Protein AF-A0A9E3XHH2-F1 (afdb_monomer)

Nearest PDB structures (foldseek):
  6h4i-assembly1_A  TM=6.139E-01  e=6.128E+00  Homo sapiens

pLDDT: mean 88.51, std 6.39, range [70.12, 97.56]

Foldseek 3Di:
DVVLVVLVVVLVVLVVVLCVLADPDPPDDDDDDDCSHLVVLPVVLVVQVPDPPPHDPVVNVVSVVVNVVSVVVSVVSVCVCVVPSVVVSVVVVVVVVDDPDDDDDDDD

Sequence (108 aa):
AAAVKEQGKAVGDSLKALRGLILQPDDVQGIYTDPERLDARIWPTMNYISSTWGYSETAANTMLERFEKQLGEVLGRVNGFFGKEWQDYRRMVEEAEISFFKDYEPIE

Radius of gyration: 21.55 Å; Cα contacts (8 Å, |Δi|>4): 54; chains: 1; bounding box: 48×32×66 Å

Solvent-accessible surface area (backbone atoms only — not comparable to full-atom values): 6557 Å² total; per-residue (Å²): 108,72,67,54,55,52,52,49,51,54,53,51,50,52,51,51,54,57,44,47,47,44,40,82,68,93,84,67,81,77,92,83,85,57,81,85,22,47,55,62,44,50,54,58,46,54,52,52,67,70,37,88,72,91,62,46,72,70,58,46,50,55,47,46,55,53,48,52,51,53,50,52,54,51,50,50,54,53,50,50,40,60,71,39,62,48,48,58,50,48,50,54,48,63,76,58,68,72,74,92,66,78,82,87,76,82,89,129

Structure (mmCIF, N/CA/C/O backbone):
data_AF-A0A9E3XHH2-F1
#
_entry.id   AF-A0A9E3XHH2-F1
#
loop_
_atom_site.group_PDB
_atom_site.id
_atom_site.type_symbol
_atom_site.label_atom_id
_atom_site.label_alt_id
_atom_site.label_comp_id
_atom_site.label_asym_id
_atom_site.label_entity_id
_atom_site.label_seq_id
_atom_site.pdbx_PDB_ins_code
_atom_site.Cartn_x
_atom_site.Cartn_y
_atom_site.Cartn_z
_atom_site.occupancy
_atom_site.B_iso_or_equiv
_atom_site.auth_seq_id
_atom_site.auth_comp_id
_atom_site.auth_asym_id
_atom_site.auth_atom_id
_atom_site.pdbx_PDB_model_num
ATOM 1 N N . ALA A 1 1 ? -20.646 -2.701 17.992 1.00 70.56 1 ALA A N 1
ATOM 2 C CA . ALA A 1 1 ? -19.823 -3.922 17.809 1.00 70.56 1 ALA A CA 1
ATOM 3 C C . ALA A 1 1 ? -20.011 -4.609 16.443 1.00 70.56 1 ALA A C 1
ATOM 5 O O . ALA A 1 1 ? -19.027 -4.743 15.727 1.00 70.56 1 ALA A O 1
ATOM 6 N N . ALA A 1 2 ? -21.223 -5.035 16.045 1.00 80.88 2 ALA A N 1
ATOM 7 C CA . ALA A 1 2 ? -21.428 -5.767 14.778 1.00 80.88 2 ALA A CA 1
ATOM 8 C C . ALA A 1 2 ? -21.036 -4.962 13.520 1.00 80.88 2 ALA A C 1
ATOM 10 O O . ALA A 1 2 ? -20.268 -5.464 12.705 1.00 80.88 2 ALA A O 1
ATOM 11 N N . ALA A 1 3 ? -21.465 -3.698 13.424 1.00 85.31 3 ALA A N 1
ATOM 12 C CA . ALA A 1 3 ? -21.094 -2.801 12.323 1.00 85.31 3 ALA A CA 1
ATOM 13 C C . ALA A 1 3 ? -19.575 -2.550 12.248 1.00 85.31 3 ALA A C 1
ATOM 15 O O . ALA A 1 3 ? -18.986 -2.613 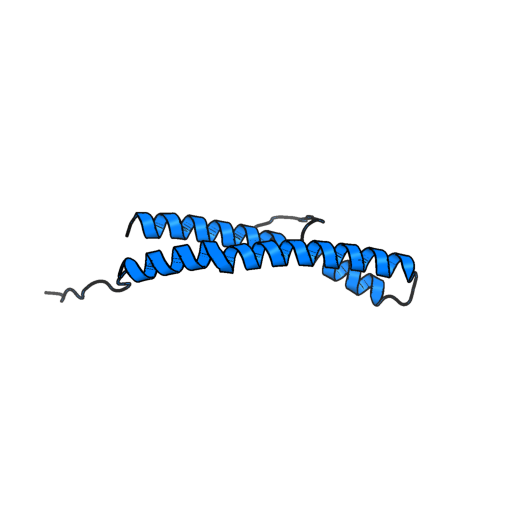11.175 1.00 85.31 3 ALA A O 1
ATOM 16 N N . VAL A 1 4 ? -18.913 -2.367 13.400 1.00 89.12 4 VAL A N 1
ATOM 17 C CA . VAL A 1 4 ? -17.450 -2.195 13.465 1.00 89.12 4 VAL A CA 1
ATOM 18 C C . VAL A 1 4 ? -16.718 -3.432 12.949 1.00 89.12 4 VAL A C 1
ATOM 20 O O . VAL A 1 4 ? -15.758 -3.322 12.193 1.00 89.12 4 VAL A O 1
ATOM 23 N N . LYS A 1 5 ? -17.203 -4.623 13.310 1.00 89.19 5 LYS A N 1
ATOM 24 C CA . LYS A 1 5 ? -16.654 -5.895 12.832 1.00 89.19 5 LYS A CA 1
ATOM 25 C C . LYS A 1 5 ? -16.826 -6.067 11.321 1.00 89.19 5 LYS A C 1
ATOM 27 O O . LYS A 1 5 ? -15.917 -6.571 10.670 1.00 89.19 5 LYS A O 1
ATOM 32 N N . GLU A 1 6 ? -17.980 -5.699 10.773 1.00 93.31 6 GLU A N 1
ATOM 33 C CA . GLU A 1 6 ? -18.245 -5.774 9.333 1.00 93.31 6 GLU A CA 1
ATOM 34 C C . GLU A 1 6 ? -17.356 -4.807 8.549 1.00 93.31 6 GLU A C 1
ATOM 36 O O . GLU A 1 6 ? -16.642 -5.228 7.640 1.00 93.31 6 GLU A O 1
ATOM 41 N N . GLN A 1 7 ? -17.296 -3.547 8.977 1.00 93.19 7 GLN A N 1
ATOM 42 C CA . GLN A 1 7 ? -16.418 -2.552 8.372 1.00 93.19 7 GLN A CA 1
ATOM 43 C C . GLN A 1 7 ? -14.939 -2.950 8.491 1.00 93.19 7 GLN A C 1
ATOM 45 O O . GLN A 1 7 ? -14.169 -2.753 7.557 1.00 93.19 7 GLN A O 1
ATOM 50 N N . GLY A 1 8 ? -14.539 -3.574 9.603 1.00 94.06 8 GLY A N 1
ATOM 51 C CA . GLY A 1 8 ? -13.184 -4.092 9.781 1.00 94.06 8 GLY A CA 1
ATOM 52 C C . GLY A 1 8 ? -12.819 -5.187 8.780 1.00 94.06 8 GLY A C 1
ATOM 53 O O . GLY A 1 8 ? -11.680 -5.233 8.318 1.00 94.06 8 GLY A O 1
ATOM 54 N N . LYS A 1 9 ? -13.782 -6.029 8.378 1.00 95.50 9 LYS A N 1
ATOM 55 C CA . LYS A 1 9 ? -13.572 -6.984 7.279 1.00 95.50 9 LYS A CA 1
ATOM 56 C C . LYS A 1 9 ? -13.359 -6.260 5.955 1.00 95.50 9 LYS A C 1
ATOM 58 O O . LYS A 1 9 ? -12.382 -6.555 5.279 1.00 95.50 9 LYS A O 1
ATOM 63 N N . ALA A 1 10 ? -14.216 -5.288 5.633 1.00 95.44 10 ALA A N 1
ATOM 64 C CA . ALA A 1 10 ? -14.104 -4.515 4.397 1.00 95.44 10 ALA A CA 1
ATOM 65 C C . ALA A 1 10 ? -12.747 -3.795 4.289 1.00 95.44 10 ALA A C 1
ATOM 67 O O . ALA A 1 10 ? -12.070 -3.898 3.271 1.00 95.44 10 ALA A O 1
ATOM 68 N N . VAL A 1 11 ? -12.292 -3.154 5.371 1.00 96.44 11 VAL A N 1
ATOM 69 C CA . VAL A 1 11 ? -10.965 -2.516 5.449 1.00 96.44 11 VAL A CA 1
ATOM 70 C C . VAL A 1 11 ? -9.838 -3.540 5.303 1.00 96.44 11 VAL A C 1
ATOM 72 O O . VAL A 1 11 ? -8.844 -3.277 4.626 1.00 96.44 11 VAL A O 1
ATOM 75 N N . GLY A 1 12 ? -9.988 -4.722 5.904 1.00 95.88 12 GLY A N 1
ATOM 76 C CA . GLY A 1 12 ? -9.055 -5.834 5.727 1.00 95.88 12 GLY A CA 1
ATOM 77 C C . GLY A 1 12 ? -8.960 -6.307 4.274 1.00 95.88 12 GLY A C 1
ATOM 78 O O . GLY A 1 12 ? -7.868 -6.615 3.799 1.00 95.88 12 GLY A O 1
ATOM 79 N N . ASP A 1 13 ? -10.074 -6.327 3.548 1.00 95.00 13 ASP A N 1
ATOM 80 C CA . ASP A 1 13 ? -10.096 -6.697 2.135 1.00 95.00 13 ASP A CA 1
ATOM 81 C C . ASP A 1 13 ? -9.498 -5.593 1.244 1.00 95.00 13 ASP A C 1
ATOM 83 O O . ASP A 1 13 ? -8.710 -5.910 0.351 1.00 95.00 13 ASP A O 1
ATOM 87 N N . SER A 1 14 ? -9.733 -4.308 1.550 1.00 94.69 14 SER A N 1
ATOM 88 C CA . SER A 1 14 ? -9.014 -3.186 0.918 1.00 94.69 14 SER A CA 1
ATOM 89 C C . SER A 1 14 ? -7.496 -3.310 1.105 1.00 94.69 14 SER A C 1
ATOM 91 O O . SER A 1 14 ? -6.735 -3.150 0.150 1.00 94.69 14 SER A O 1
ATOM 93 N N . LEU A 1 15 ? -7.029 -3.666 2.310 1.00 94.69 15 LEU A N 1
ATOM 94 C CA . LEU A 1 15 ? -5.603 -3.892 2.583 1.00 94.69 15 LEU A CA 1
ATOM 95 C C . LEU A 1 15 ? -5.024 -5.047 1.761 1.00 94.69 15 LEU A C 1
ATOM 97 O O . LEU A 1 15 ? -3.924 -4.922 1.220 1.00 94.69 15 LEU A O 1
ATOM 101 N N . LYS A 1 16 ? -5.753 -6.162 1.633 1.00 93.00 16 LYS A N 1
ATOM 102 C CA . LYS A 1 16 ? -5.332 -7.285 0.779 1.00 93.00 16 LYS A CA 1
ATOM 103 C C . LYS A 1 16 ? -5.239 -6.866 -0.684 1.00 93.00 16 LYS A C 1
ATOM 105 O O . LYS A 1 16 ? -4.264 -7.216 -1.345 1.00 93.00 16 LYS A O 1
ATOM 110 N N . ALA A 1 17 ? -6.207 -6.094 -1.176 1.00 91.94 17 ALA A N 1
ATOM 111 C CA . ALA A 1 17 ? -6.191 -5.583 -2.541 1.00 91.94 17 ALA A CA 1
ATOM 112 C C . ALA A 1 17 ? -4.982 -4.665 -2.784 1.00 91.94 17 ALA A C 1
ATOM 114 O O . ALA A 1 17 ? -4.268 -4.849 -3.766 1.00 91.94 17 ALA A O 1
ATOM 115 N N . LEU A 1 18 ? -4.689 -3.738 -1.862 1.00 94.50 18 LEU A N 1
ATOM 116 C CA . LEU A 1 18 ? -3.501 -2.877 -1.939 1.00 94.50 18 LEU A CA 1
ATOM 117 C C . LEU A 1 18 ? -2.201 -3.683 -1.909 1.00 94.50 18 LEU A C 1
ATOM 119 O O . LEU A 1 18 ? -1.304 -3.422 -2.709 1.00 94.50 18 LEU A O 1
ATOM 123 N N . ARG A 1 19 ? -2.109 -4.693 -1.033 1.00 92.12 19 ARG A N 1
ATOM 124 C CA . ARG A 1 19 ? -0.969 -5.619 -1.004 1.00 92.12 19 ARG A CA 1
ATOM 125 C C . ARG A 1 19 ? -0.804 -6.323 -2.348 1.00 92.12 19 ARG A C 1
ATOM 127 O O . ARG A 1 19 ? 0.321 -6.414 -2.822 1.00 92.12 19 ARG A O 1
ATOM 134 N N . GLY A 1 20 ? -1.898 -6.763 -2.968 1.00 91.00 20 GLY A N 1
ATOM 135 C CA . GLY A 1 20 ? -1.901 -7.435 -4.271 1.00 91.00 20 GLY A CA 1
ATOM 136 C C . GLY A 1 20 ? -1.347 -6.592 -5.424 1.00 91.00 20 GLY A C 1
ATOM 137 O O . GLY A 1 20 ? -0.817 -7.154 -6.375 1.00 91.00 20 GLY A O 1
ATOM 138 N N . LEU A 1 21 ? -1.394 -5.258 -5.327 1.00 91.31 21 LEU A N 1
ATOM 139 C CA . LEU A 1 21 ? -0.767 -4.356 -6.308 1.00 91.31 21 LEU A CA 1
ATOM 140 C C . LEU A 1 21 ? 0.766 -4.336 -6.203 1.00 91.31 21 LEU A C 1
ATOM 142 O O . LEU A 1 21 ? 1.456 -3.972 -7.157 1.00 91.31 21 LEU A O 1
ATOM 146 N N . ILE A 1 22 ? 1.301 -4.697 -5.035 1.00 90.75 22 ILE A N 1
ATOM 147 C CA . ILE A 1 22 ? 2.732 -4.631 -4.727 1.00 90.75 22 ILE A CA 1
ATOM 148 C C . ILE A 1 22 ? 3.362 -6.018 -4.789 1.00 90.75 22 ILE A C 1
ATOM 150 O O . ILE A 1 22 ? 4.422 -6.171 -5.384 1.00 90.75 22 ILE A O 1
ATOM 154 N N . LEU A 1 23 ? 2.723 -7.002 -4.156 1.00 88.62 23 LEU A N 1
ATOM 155 C CA . LEU A 1 23 ? 3.254 -8.333 -3.894 1.00 88.62 23 LEU A CA 1
ATOM 156 C C . LEU A 1 23 ? 2.283 -9.407 -4.362 1.00 88.62 23 LEU A C 1
ATOM 158 O O . LEU A 1 23 ? 1.063 -9.267 -4.252 1.00 88.62 23 LEU A O 1
ATOM 162 N N . GLN A 1 24 ? 2.846 -10.519 -4.820 1.00 86.12 24 GLN A N 1
ATOM 163 C CA . GLN A 1 24 ? 2.086 -11.721 -5.132 1.00 86.12 24 GLN A CA 1
ATOM 164 C C . GLN A 1 24 ? 1.234 -12.176 -3.922 1.00 86.12 24 GLN A C 1
ATOM 166 O O . GLN A 1 24 ? 1.700 -12.091 -2.779 1.00 86.12 24 GLN A O 1
ATOM 171 N N . PRO A 1 25 ? -0.003 -12.668 -4.138 1.00 83.38 25 PRO A N 1
ATOM 172 C CA . PRO A 1 25 ? -0.784 -13.320 -3.087 1.00 83.38 25 PRO A CA 1
ATOM 173 C C . PRO A 1 25 ? -0.078 -14.571 -2.543 1.00 83.38 25 PRO A C 1
ATOM 175 O O . PRO A 1 25 ? 0.574 -15.296 -3.290 1.00 83.38 25 PRO A O 1
ATOM 178 N N . ASP A 1 26 ? -0.205 -14.835 -1.244 1.00 80.50 26 ASP A N 1
ATOM 179 C CA . ASP A 1 26 ? 0.532 -15.927 -0.584 1.00 80.50 26 ASP A CA 1
ATOM 180 C C . ASP A 1 26 ? 0.033 -17.328 -0.983 1.00 80.50 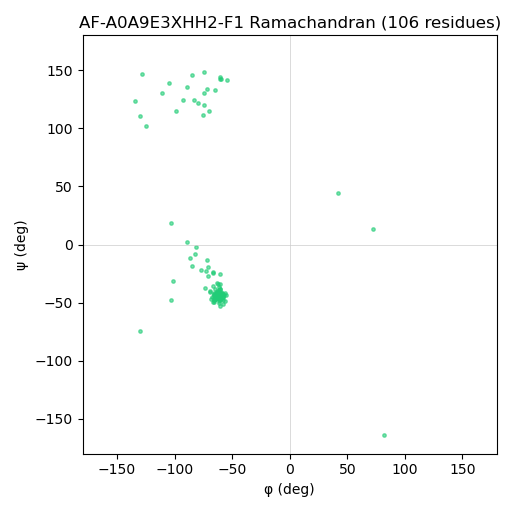26 ASP A C 1
ATOM 182 O O . ASP A 1 26 ? 0.742 -18.318 -0.823 1.00 80.50 26 ASP A O 1
ATOM 186 N N . ASP A 1 27 ? -1.184 -17.421 -1.511 1.00 82.12 27 ASP A N 1
ATOM 187 C CA . ASP A 1 27 ? -1.927 -18.653 -1.770 1.00 82.12 27 ASP A CA 1
ATOM 188 C C . ASP A 1 27 ? -1.937 -19.082 -3.246 1.00 82.12 27 ASP A C 1
ATOM 190 O O . ASP A 1 27 ? -2.756 -19.909 -3.657 1.00 82.12 27 ASP A O 1
ATOM 194 N N . VAL A 1 28 ? -1.012 -18.571 -4.065 1.00 80.94 28 VAL A N 1
ATOM 195 C CA . VAL A 1 28 ? -0.970 -18.942 -5.484 1.00 80.94 28 VAL A CA 1
ATOM 196 C C . VAL A 1 28 ? -0.222 -20.257 -5.713 1.00 80.94 28 VAL A C 1
ATOM 198 O O . VAL A 1 28 ? 0.952 -20.395 -5.375 1.00 80.94 28 VAL A O 1
ATOM 201 N N . GLN A 1 29 ? -0.889 -21.216 -6.361 1.00 77.69 29 GLN A N 1
ATOM 202 C CA . GLN A 1 29 ? -0.267 -22.446 -6.855 1.00 77.69 29 GLN A CA 1
ATOM 203 C C . GLN A 1 29 ? 0.279 -22.259 -8.280 1.00 77.69 29 GLN A C 1
ATOM 205 O O . GLN A 1 29 ? -0.415 -21.750 -9.158 1.00 77.69 29 GLN A O 1
ATOM 210 N N . GLY A 1 30 ? 1.500 -22.738 -8.532 1.00 82.56 30 GLY A N 1
ATOM 211 C CA . GLY A 1 30 ? 2.133 -22.695 -9.856 1.00 82.56 30 GLY A CA 1
ATOM 212 C C . GLY A 1 30 ? 2.800 -21.356 -10.198 1.00 82.56 30 GLY A C 1
ATOM 213 O O . GLY A 1 30 ? 3.092 -20.545 -9.321 1.00 82.56 30 GLY A O 1
ATOM 214 N N . ILE A 1 31 ? 3.092 -21.140 -11.488 1.00 77.31 31 ILE A N 1
ATOM 215 C CA . ILE A 1 31 ? 3.673 -19.879 -11.973 1.00 77.31 31 ILE A CA 1
ATOM 216 C C . ILE A 1 31 ? 2.574 -18.817 -11.991 1.00 77.31 31 ILE A C 1
ATOM 218 O O . ILE A 1 31 ? 1.661 -18.866 -12.812 1.00 77.31 31 ILE A O 1
ATOM 222 N N . TYR A 1 32 ? 2.692 -17.838 -11.101 1.00 79.31 32 TYR A N 1
ATOM 223 C CA . TYR A 1 32 ? 1.857 -16.645 -11.108 1.00 79.31 32 TYR A CA 1
ATOM 224 C C . TYR A 1 32 ? 2.546 -15.540 -11.896 1.00 79.31 32 TYR A C 1
ATOM 226 O O . TYR A 1 32 ? 3.678 -15.160 -11.591 1.00 79.31 32 TYR A O 1
ATOM 234 N N . THR A 1 33 ? 1.875 -14.996 -12.905 1.00 76.19 33 THR A N 1
ATOM 235 C CA . THR A 1 33 ? 2.401 -13.866 -13.672 1.00 76.19 33 THR A CA 1
ATOM 236 C C . THR A 1 33 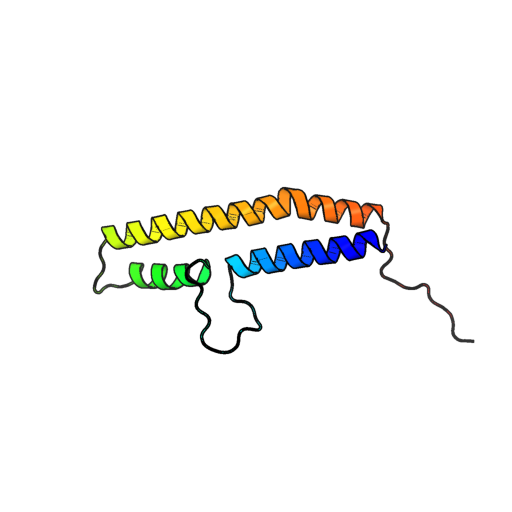? 1.343 -12.786 -13.756 1.00 76.19 33 THR A C 1
ATOM 238 O O . THR A 1 33 ? 0.337 -12.942 -14.437 1.00 76.19 33 THR A O 1
ATOM 241 N N . ASP A 1 34 ? 1.609 -11.683 -13.069 1.00 82.81 34 ASP A N 1
ATOM 242 C CA . ASP A 1 34 ? 0.858 -10.445 -13.205 1.00 82.81 34 ASP A CA 1
ATOM 243 C C . ASP A 1 34 ? 1.865 -9.338 -13.540 1.00 82.81 34 ASP A C 1
ATOM 245 O O . ASP A 1 34 ? 2.614 -8.903 -12.659 1.00 82.81 34 ASP A O 1
ATOM 249 N N . PRO A 1 35 ? 1.952 -8.925 -14.816 1.00 76.56 35 PRO A N 1
ATOM 250 C CA . PRO A 1 35 ? 2.899 -7.906 -15.239 1.00 76.56 35 PRO A CA 1
ATOM 251 C C . PRO A 1 35 ? 2.514 -6.508 -14.739 1.00 76.56 35 PRO A C 1
ATOM 253 O O . PRO A 1 35 ? 3.327 -5.594 -14.834 1.00 76.56 35 PRO A O 1
ATOM 256 N N . GLU A 1 36 ? 1.297 -6.296 -14.235 1.00 80.56 36 GLU A N 1
ATOM 257 C CA . GLU A 1 36 ? 0.831 -5.010 -13.701 1.00 80.56 36 GLU A CA 1
ATOM 258 C C . GLU A 1 36 ? 1.121 -4.841 -12.207 1.00 80.56 36 GLU A C 1
ATOM 260 O O . GLU A 1 36 ? 0.820 -3.793 -11.630 1.00 80.56 36 GLU A O 1
ATOM 265 N N . ARG A 1 37 ? 1.780 -5.824 -11.588 1.00 88.81 37 ARG A N 1
ATOM 266 C CA . ARG A 1 37 ? 2.247 -5.755 -10.204 1.00 88.81 37 ARG A CA 1
ATOM 267 C C . ARG A 1 37 ? 3.604 -5.069 -10.087 1.00 88.81 37 ARG A C 1
ATOM 269 O O . ARG A 1 37 ? 4.434 -5.146 -10.996 1.00 88.81 37 ARG A O 1
ATOM 276 N N . LEU A 1 38 ? 3.824 -4.343 -8.995 1.00 88.00 38 LEU A N 1
ATOM 277 C CA . LEU A 1 38 ? 5.008 -3.492 -8.854 1.00 88.00 38 LEU A CA 1
ATOM 278 C C . LEU A 1 38 ? 6.312 -4.304 -8.745 1.00 88.00 38 LEU A C 1
ATOM 280 O O . LEU A 1 38 ? 7.291 -4.004 -9.433 1.00 88.00 38 LEU A O 1
ATOM 284 N N . ASP A 1 39 ? 6.324 -5.359 -7.927 1.00 86.12 39 ASP A N 1
ATOM 285 C CA . ASP A 1 39 ? 7.456 -6.289 -7.770 1.00 86.12 39 ASP A CA 1
ATOM 286 C C . ASP A 1 39 ? 7.826 -7.015 -9.078 1.00 86.12 39 ASP A C 1
ATOM 288 O O . ASP A 1 39 ? 9.004 -7.254 -9.349 1.00 86.12 39 ASP A O 1
ATOM 292 N N . ALA A 1 40 ? 6.836 -7.315 -9.922 1.00 85.94 40 ALA A N 1
ATOM 293 C CA . ALA A 1 40 ? 7.032 -7.967 -11.210 1.00 85.94 40 ALA A CA 1
ATOM 294 C C . ALA A 1 40 ? 7.801 -7.077 -12.199 1.00 85.94 40 ALA A C 1
ATOM 296 O O . ALA A 1 40 ? 8.438 -7.594 -13.117 1.00 85.94 40 ALA A O 1
ATOM 297 N N . ARG A 1 41 ? 7.782 -5.748 -12.010 1.00 83.88 41 ARG A N 1
ATOM 298 C CA . ARG A 1 41 ? 8.520 -4.789 -12.848 1.00 83.88 41 ARG A CA 1
ATOM 299 C C . ARG A 1 41 ? 9.809 -4.284 -12.222 1.00 83.88 41 ARG A C 1
ATOM 301 O O . ARG A 1 41 ? 10.751 -4.004 -12.968 1.00 83.88 41 ARG A O 1
ATOM 308 N N . ILE A 1 42 ? 9.876 -4.179 -10.894 1.00 86.69 42 ILE A N 1
ATOM 309 C CA . ILE A 1 42 ? 11.051 -3.616 -10.218 1.00 86.69 42 ILE A CA 1
ATOM 310 C C . ILE A 1 42 ? 12.300 -4.459 -10.491 1.00 86.69 42 ILE A C 1
ATOM 312 O O . ILE A 1 42 ? 13.324 -3.929 -10.915 1.00 86.69 42 ILE A O 1
ATOM 316 N N . TRP A 1 43 ? 12.190 -5.784 -10.372 1.00 84.12 43 TRP A N 1
ATOM 317 C CA . TRP A 1 43 ? 13.322 -6.690 -10.545 1.00 84.12 43 TRP A CA 1
ATOM 318 C C . TRP A 1 43 ? 13.857 -6.717 -11.980 1.00 84.12 43 TRP A C 1
ATOM 320 O O . TRP A 1 43 ? 15.065 -6.543 -12.151 1.00 84.12 43 TRP A O 1
ATOM 330 N N . PRO A 1 44 ? 13.033 -6.882 -13.034 1.00 85.75 44 PRO A N 1
ATOM 331 C CA . PRO A 1 44 ? 13.524 -6.796 -14.408 1.00 85.75 44 PRO A CA 1
ATOM 332 C C . PRO A 1 44 ? 14.137 -5.437 -14.746 1.00 85.75 44 PRO A C 1
ATOM 334 O O . PRO A 1 44 ? 15.157 -5.390 -15.425 1.00 85.75 44 PRO A O 1
ATOM 337 N N . THR A 1 45 ? 13.556 -4.341 -14.247 1.00 86.56 45 THR A N 1
ATOM 338 C CA . THR A 1 45 ? 14.076 -2.985 -14.484 1.00 86.56 45 THR A CA 1
ATOM 339 C C . THR A 1 45 ? 15.444 -2.800 -13.834 1.00 86.56 45 THR A C 1
ATOM 341 O O . THR A 1 45 ? 16.388 -2.385 -14.503 1.00 86.56 45 THR A O 1
ATOM 344 N N . MET A 1 46 ? 15.597 -3.201 -12.569 1.00 86.94 46 MET A N 1
ATOM 345 C CA . MET A 1 46 ? 16.887 -3.171 -11.872 1.00 86.94 46 MET A CA 1
ATOM 346 C C . MET A 1 46 ? 17.937 -4.059 -12.555 1.00 86.94 46 MET A C 1
ATOM 348 O O . MET A 1 46 ? 19.085 -3.645 -12.717 1.00 86.94 46 MET A O 1
ATOM 352 N N . ASN A 1 47 ? 17.552 -5.257 -13.002 1.00 88.06 47 ASN A N 1
ATOM 353 C CA . ASN A 1 47 ? 18.454 -6.156 -13.726 1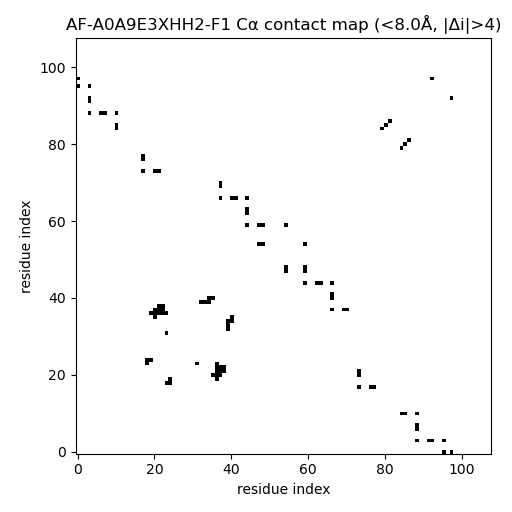.00 88.06 47 ASN A CA 1
ATOM 354 C C . ASN A 1 47 ? 18.875 -5.574 -15.083 1.00 88.06 47 ASN A C 1
ATOM 356 O O . ASN A 1 47 ? 20.045 -5.654 -15.442 1.00 88.06 47 ASN A O 1
ATOM 360 N N . TYR A 1 48 ? 17.953 -4.955 -15.827 1.00 87.56 48 TYR A N 1
ATOM 361 C CA . TYR A 1 48 ? 18.266 -4.344 -17.119 1.00 87.56 48 TYR A CA 1
ATOM 362 C C . TYR A 1 48 ? 19.240 -3.170 -16.973 1.00 87.56 48 TYR A C 1
ATOM 364 O O . TYR A 1 48 ? 20.232 -3.097 -17.693 1.00 87.56 48 TYR A O 1
ATOM 372 N N . ILE A 1 49 ? 18.990 -2.286 -16.003 1.00 86.62 49 ILE A N 1
ATOM 373 C CA . ILE A 1 49 ? 19.823 -1.101 -15.749 1.00 86.62 49 ILE A CA 1
ATOM 374 C C . ILE A 1 49 ? 21.218 -1.486 -15.247 1.00 86.62 49 ILE A C 1
ATOM 376 O O . ILE A 1 49 ? 22.196 -0.826 -15.580 1.00 86.62 49 ILE A O 1
ATOM 380 N N . SER A 1 50 ? 21.325 -2.553 -14.453 1.00 86.38 50 SER A N 1
ATOM 381 C CA . SER A 1 50 ? 22.616 -3.038 -13.947 1.00 86.38 50 SER A CA 1
ATOM 382 C C . SER A 1 50 ? 23.384 -3.918 -14.942 1.00 86.38 50 SER A C 1
ATOM 384 O O . SER A 1 50 ? 24.545 -4.247 -14.689 1.00 86.38 50 SER A O 1
ATOM 386 N N . SER A 1 51 ? 22.777 -4.293 -16.074 1.00 86.12 51 SER A N 1
ATOM 387 C CA . SER A 1 51 ? 23.428 -5.114 -17.095 1.00 86.12 51 SER A CA 1
ATOM 388 C C . SER A 1 51 ? 24.496 -4.329 -17.854 1.00 86.12 51 SER A C 1
ATOM 390 O O . SER A 1 51 ? 24.259 -3.233 -18.355 1.00 86.12 51 SER A O 1
ATOM 392 N N . THR A 1 52 ? 25.669 -4.935 -18.024 1.00 75.94 52 THR A N 1
ATOM 393 C CA . THR A 1 52 ? 26.741 -4.410 -18.882 1.00 75.94 52 THR A CA 1
ATOM 394 C C . THR A 1 52 ? 26.580 -4.819 -20.348 1.00 75.94 52 THR A C 1
ATOM 396 O O . THR A 1 52 ? 27.164 -4.195 -21.232 1.00 75.94 52 THR A O 1
ATOM 399 N N . TRP A 1 53 ? 25.781 -5.853 -20.632 1.00 76.44 53 TRP A N 1
ATOM 400 C CA . TRP A 1 53 ? 25.575 -6.398 -21.974 1.00 76.44 53 TRP A CA 1
ATOM 401 C C . TRP A 1 53 ? 24.155 -6.103 -22.470 1.00 76.44 53 TRP A C 1
ATOM 403 O O . TRP A 1 53 ? 23.181 -6.342 -21.758 1.00 76.44 53 TRP A O 1
ATOM 413 N N . GLY A 1 54 ? 24.026 -5.570 -23.691 1.00 75.69 54 GLY A N 1
ATOM 414 C CA . GLY A 1 54 ? 22.721 -5.220 -24.275 1.00 75.69 54 GLY A CA 1
ATOM 415 C C . GLY A 1 54 ? 22.047 -3.980 -23.666 1.00 75.69 54 GLY A C 1
ATOM 416 O O . GLY A 1 54 ? 20.863 -3.742 -23.919 1.00 75.69 54 GLY A O 1
ATOM 417 N N . TYR A 1 55 ? 22.787 -3.191 -22.879 1.00 85.31 55 TYR A N 1
ATOM 418 C CA . TYR A 1 55 ? 22.310 -1.927 -22.326 1.00 85.31 55 TYR A CA 1
ATOM 419 C C . TYR A 1 55 ? 22.034 -0.907 -23.435 1.00 85.31 55 TYR A C 1
ATOM 421 O O . TYR A 1 55 ? 22.854 -0.680 -24.327 1.00 85.31 55 TYR A O 1
ATOM 429 N N . SER A 1 56 ? 20.879 -0.260 -23.342 1.00 89.06 56 SER A N 1
ATOM 430 C CA . SER A 1 56 ? 20.503 0.900 -24.136 1.00 89.06 56 SER A CA 1
ATOM 431 C C . SER A 1 56 ? 19.905 1.937 -23.199 1.00 89.06 56 SER A C 1
ATOM 433 O O . SER A 1 56 ? 18.923 1.663 -22.512 1.00 89.06 56 SER A O 1
ATOM 435 N N . GLU A 1 57 ? 20.473 3.139 -23.200 1.00 87.44 57 GLU A N 1
ATOM 436 C CA . GLU A 1 57 ? 20.003 4.250 -22.368 1.00 87.44 57 GLU A CA 1
ATOM 437 C C . GLU A 1 57 ? 18.537 4.603 -22.663 1.00 87.44 57 GLU A C 1
ATOM 439 O O . GLU A 1 57 ? 17.734 4.767 -21.750 1.00 87.44 57 GLU 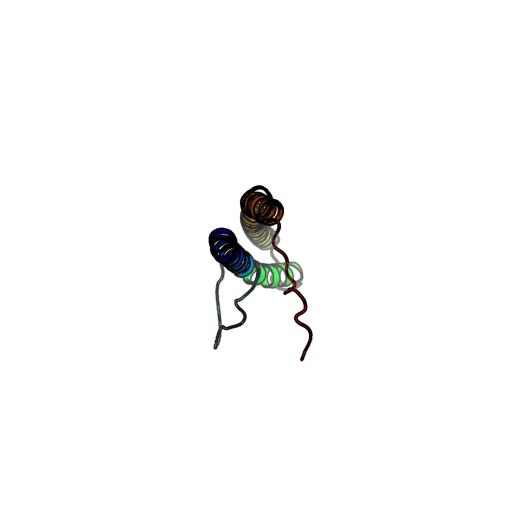A O 1
ATOM 444 N N . THR A 1 58 ? 18.141 4.620 -23.939 1.00 90.75 58 THR A N 1
ATOM 445 C CA . THR A 1 58 ? 16.750 4.872 -24.343 1.00 90.75 58 THR A CA 1
ATOM 446 C C . THR A 1 58 ? 15.788 3.814 -23.799 1.00 90.75 58 THR A C 1
ATOM 448 O O . THR A 1 58 ? 14.704 4.146 -23.313 1.00 90.75 58 THR A O 1
ATOM 451 N N . ALA A 1 59 ? 16.174 2.538 -23.860 1.00 88.50 59 ALA A N 1
ATOM 452 C CA . ALA A 1 59 ? 15.356 1.456 -23.323 1.00 88.50 59 ALA A CA 1
ATOM 453 C C . ALA A 1 59 ? 15.293 1.508 -21.788 1.00 88.50 59 ALA A C 1
ATOM 455 O O . ALA A 1 59 ? 14.213 1.340 -21.225 1.00 88.50 59 ALA A O 1
ATOM 456 N N . ALA A 1 60 ? 16.412 1.811 -21.123 1.00 88.94 60 ALA A N 1
ATOM 457 C CA . ALA A 1 60 ? 16.480 1.962 -19.672 1.00 88.94 60 ALA A CA 1
ATOM 458 C C . ALA A 1 60 ? 15.558 3.091 -19.189 1.00 88.94 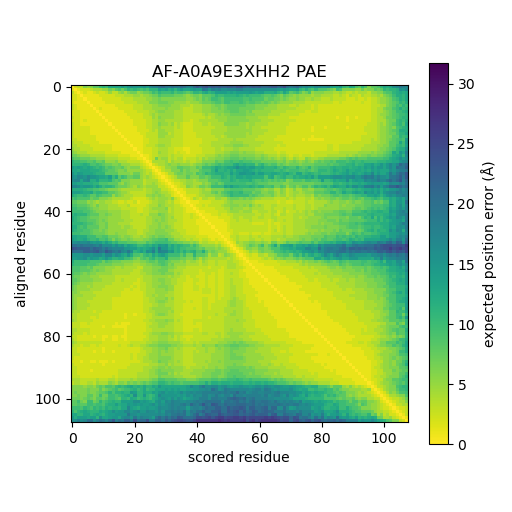60 ALA A C 1
ATOM 460 O O . ALA A 1 60 ? 14.729 2.863 -18.309 1.00 88.94 60 ALA A O 1
ATOM 461 N N . ASN A 1 61 ? 15.616 4.259 -19.835 1.00 91.38 61 ASN A N 1
ATOM 462 C CA . ASN A 1 61 ? 14.734 5.390 -19.537 1.00 91.38 61 ASN A CA 1
ATOM 463 C C . ASN A 1 61 ? 13.259 5.023 -19.745 1.00 91.38 61 ASN A C 1
ATOM 465 O O . ASN A 1 61 ? 12.433 5.273 -18.875 1.00 91.38 61 ASN A O 1
ATOM 469 N N . THR A 1 62 ? 12.932 4.324 -20.836 1.00 91.31 62 THR A N 1
ATOM 470 C CA . THR A 1 62 ? 11.556 3.860 -21.091 1.00 91.31 62 THR A CA 1
ATOM 471 C C . THR A 1 62 ? 11.053 2.902 -20.001 1.00 91.31 62 THR A C 1
ATOM 473 O O . THR A 1 62 ? 9.877 2.935 -19.631 1.00 91.31 62 THR A O 1
ATOM 476 N N . MET A 1 63 ? 11.910 2.007 -19.496 1.00 89.81 63 MET A N 1
ATOM 477 C CA . MET A 1 63 ? 11.550 1.089 -18.409 1.00 89.81 63 MET A CA 1
ATOM 478 C C . MET A 1 63 ? 11.365 1.832 -17.083 1.00 89.81 63 MET A C 1
ATOM 480 O O . MET A 1 63 ? 10.400 1.549 -16.370 1.00 89.81 63 MET A O 1
ATOM 484 N N . LEU A 1 64 ? 12.236 2.802 -16.789 1.00 91.06 64 LEU A N 1
ATOM 485 C CA . LEU A 1 64 ? 12.135 3.662 -15.610 1.00 91.06 64 LEU A CA 1
ATOM 486 C C . LEU A 1 64 ? 10.850 4.485 -15.617 1.00 91.06 64 LEU A C 1
ATOM 488 O O . LEU A 1 64 ? 10.095 4.399 -14.659 1.00 91.06 64 LEU A O 1
ATOM 492 N N . GLU A 1 65 ? 10.534 5.184 -16.707 1.00 92.19 65 GLU A N 1
ATOM 493 C CA . GLU A 1 65 ? 9.305 5.982 -16.826 1.00 92.19 65 GLU A CA 1
ATOM 494 C C . GLU A 1 65 ? 8.045 5.141 -16.574 1.00 92.19 65 GLU A C 1
ATOM 496 O O . GLU A 1 65 ? 7.112 5.560 -15.884 1.00 92.19 65 GLU A O 1
ATOM 501 N N . ARG A 1 66 ? 8.010 3.913 -17.108 1.00 88.88 66 ARG A N 1
ATOM 502 C CA . ARG A 1 66 ? 6.896 2.980 -16.880 1.00 88.88 66 ARG A CA 1
ATOM 503 C C . ARG A 1 66 ? 6.809 2.549 -15.420 1.00 88.88 66 ARG A C 1
ATOM 505 O O . ARG A 1 66 ? 5.706 2.492 -14.878 1.00 88.88 66 ARG A O 1
ATOM 512 N N . PHE A 1 67 ? 7.947 2.235 -14.806 1.00 90.12 67 PHE A N 1
ATOM 513 C CA . PHE A 1 67 ? 8.011 1.856 -13.400 1.00 90.12 67 PHE A CA 1
ATOM 514 C C . PHE A 1 67 ? 7.597 3.015 -12.484 1.00 90.12 67 PHE A C 1
ATOM 516 O O . PHE A 1 67 ? 6.755 2.822 -11.612 1.00 90.12 67 PHE A O 1
ATOM 523 N N . GLU A 1 68 ? 8.114 4.223 -12.714 1.00 92.12 68 GLU A N 1
ATOM 524 C CA . GLU A 1 68 ? 7.773 5.432 -11.959 1.00 92.12 68 GLU A CA 1
ATOM 525 C C . GLU A 1 68 ? 6.286 5.760 -12.052 1.00 92.12 68 GLU A C 1
ATOM 527 O O . GLU A 1 68 ? 5.649 6.042 -11.036 1.00 92.12 68 GLU A O 1
ATOM 532 N N . LYS A 1 69 ? 5.703 5.655 -13.252 1.00 92.31 69 LYS A N 1
ATOM 533 C CA . LYS A 1 69 ? 4.263 5.834 -13.443 1.00 92.31 69 LYS A CA 1
ATOM 534 C C . LYS A 1 69 ? 3.461 4.845 -12.594 1.00 92.31 69 LYS A C 1
ATOM 536 O O . LYS A 1 69 ? 2.576 5.255 -11.845 1.00 92.31 69 LYS A O 1
ATOM 541 N N . GLN A 1 70 ? 3.780 3.555 -12.686 1.00 90.81 70 GLN A N 1
ATOM 542 C CA . GLN A 1 70 ? 3.083 2.515 -11.929 1.00 90.81 70 GLN A CA 1
ATOM 543 C C . GLN A 1 70 ? 3.270 2.690 -10.415 1.00 90.81 70 GLN A C 1
ATOM 545 O O . GLN A 1 70 ? 2.315 2.552 -9.652 1.00 90.81 70 GLN A O 1
ATOM 550 N N . LEU A 1 71 ? 4.478 3.044 -9.970 1.00 92.88 71 LEU A N 1
ATOM 551 C CA . LEU A 1 71 ? 4.764 3.359 -8.574 1.00 92.88 71 LEU A CA 1
ATOM 552 C C . LEU A 1 71 ? 3.899 4.528 -8.089 1.00 92.88 71 LEU A C 1
ATOM 554 O O . LEU A 1 71 ? 3.295 4.434 -7.023 1.00 92.88 71 LEU A O 1
ATOM 558 N N . GLY A 1 72 ? 3.795 5.601 -8.876 1.00 94.62 72 GLY A N 1
ATOM 559 C CA . GLY A 1 72 ? 2.944 6.749 -8.569 1.00 94.62 72 GLY A CA 1
ATOM 560 C C . GLY A 1 72 ? 1.470 6.371 -8.415 1.00 94.62 72 GLY A C 1
ATOM 561 O O . GLY A 1 72 ? 0.816 6.809 -7.468 1.00 94.62 72 GLY A O 1
ATOM 562 N N . GLU A 1 73 ? 0.954 5.505 -9.289 1.00 93.12 73 GLU A N 1
ATOM 563 C CA . GLU A 1 73 ? -0.419 4.993 -9.205 1.00 93.12 73 GLU A CA 1
ATOM 564 C C . GLU A 1 73 ? -0.653 4.170 -7.926 1.00 93.12 73 GLU A C 1
ATOM 566 O O . GLU A 1 73 ? -1.653 4.375 -7.230 1.00 93.12 73 GLU A O 1
ATOM 571 N N . VAL A 1 74 ? 0.277 3.274 -7.574 1.00 93.62 74 VAL A N 1
ATOM 572 C CA . VAL A 1 74 ? 0.197 2.466 -6.345 1.00 93.62 74 VAL A CA 1
ATOM 573 C C . VAL A 1 74 ? 0.282 3.351 -5.102 1.00 93.62 74 VAL A C 1
ATOM 575 O O . VAL A 1 74 ? -0.553 3.222 -4.206 1.00 93.62 74 VAL A O 1
ATOM 578 N N . LEU A 1 75 ? 1.233 4.289 -5.057 1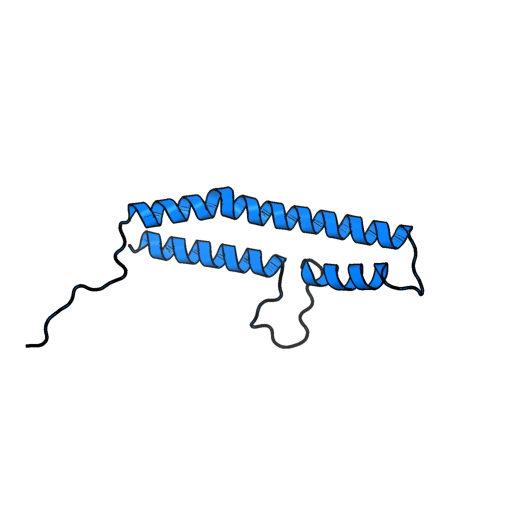.00 95.75 75 LEU A N 1
ATOM 579 C CA . LEU A 1 75 ? 1.372 5.244 -3.954 1.00 95.75 75 LEU A CA 1
ATOM 580 C C . LEU A 1 75 ? 0.114 6.099 -3.792 1.00 95.75 75 LEU A C 1
ATOM 582 O O . LEU A 1 75 ? -0.331 6.316 -2.668 1.00 95.75 75 LEU A O 1
ATOM 586 N N . GLY A 1 76 ? -0.497 6.538 -4.894 1.00 96.50 76 GLY A N 1
ATOM 587 C CA . GLY A 1 76 ? -1.764 7.267 -4.870 1.00 96.50 76 GLY A CA 1
ATOM 588 C C . GLY A 1 76 ? -2.887 6.470 -4.204 1.00 96.50 76 GLY A C 1
ATOM 589 O O . GLY A 1 76 ? -3.586 6.997 -3.339 1.00 96.50 76 GLY A O 1
ATOM 590 N N . ARG A 1 77 ? -3.023 5.181 -4.542 1.00 95.69 77 ARG A N 1
ATOM 591 C CA . ARG A 1 77 ? -4.027 4.287 -3.935 1.00 95.69 77 ARG A CA 1
ATOM 592 C C . ARG A 1 77 ? -3.759 4.039 -2.450 1.00 95.69 77 ARG A C 1
ATOM 594 O O . ARG A 1 77 ? -4.680 4.138 -1.644 1.00 95.69 77 ARG A O 1
ATOM 601 N N . VAL A 1 78 ? -2.505 3.768 -2.083 1.00 96.31 78 VAL A N 1
ATOM 602 C CA . VAL A 1 78 ? -2.093 3.550 -0.685 1.00 96.31 78 VAL A CA 1
ATOM 603 C C . VAL A 1 78 ? -2.351 4.800 0.157 1.00 96.31 78 VAL A C 1
ATOM 605 O O . VAL A 1 78 ? -2.986 4.718 1.209 1.00 96.31 78 VAL A O 1
ATOM 608 N N . ASN A 1 79 ? -1.924 5.969 -0.322 1.00 97.44 79 ASN A N 1
ATOM 609 C CA . ASN A 1 79 ? -2.134 7.233 0.379 1.00 97.44 79 ASN A CA 1
ATOM 610 C C . ASN A 1 79 ? -3.622 7.587 0.485 1.00 97.44 79 ASN A C 1
ATOM 612 O O . ASN A 1 79 ? -4.056 8.057 1.534 1.00 97.44 79 ASN A O 1
ATOM 616 N N . GLY A 1 80 ? -4.419 7.326 -0.557 1.00 97.31 80 GLY A N 1
ATOM 617 C CA . GLY A 1 80 ? -5.870 7.528 -0.524 1.00 97.31 80 GLY A CA 1
ATOM 618 C C . GLY A 1 80 ? -6.560 6.668 0.537 1.00 97.31 80 GLY A C 1
ATOM 619 O O . GLY A 1 80 ? -7.357 7.177 1.327 1.00 97.31 80 GLY A O 1
ATOM 620 N N . PHE A 1 81 ? -6.193 5.388 0.616 1.00 97.56 81 PHE A N 1
ATOM 621 C CA . PHE A 1 81 ? -6.700 4.476 1.638 1.00 97.56 81 PHE A CA 1
ATOM 622 C C . PHE A 1 81 ? -6.342 4.946 3.056 1.00 97.56 81 PHE A C 1
ATOM 624 O O . PHE A 1 81 ? -7.224 5.106 3.901 1.00 97.56 81 PHE A O 1
ATOM 631 N N . PHE A 1 82 ? -5.060 5.223 3.323 1.00 97.12 82 PHE A N 1
ATOM 632 C CA . PHE A 1 82 ? -4.618 5.622 4.665 1.00 97.12 82 PHE A CA 1
ATOM 633 C C . PHE A 1 82 ? -5.064 7.030 5.068 1.00 97.12 82 PHE A C 1
ATOM 635 O O . PHE A 1 82 ? -5.222 7.300 6.261 1.00 97.12 82 PHE A O 1
ATOM 642 N N . GLY A 1 83 ? -5.275 7.917 4.093 1.00 96.88 83 GLY A N 1
ATOM 643 C CA . GLY A 1 83 ? -5.753 9.280 4.306 1.00 96.88 83 GLY A CA 1
ATOM 644 C C . GLY A 1 83 ? -7.253 9.372 4.580 1.00 96.88 83 GLY A C 1
ATOM 645 O O . GLY A 1 83 ? -7.690 10.351 5.182 1.00 96.88 83 GLY A O 1
ATOM 646 N N . LYS A 1 84 ? -8.038 8.366 4.173 1.00 95.69 84 LYS A N 1
ATOM 647 C CA . LYS A 1 84 ? -9.495 8.377 4.336 1.00 95.69 84 LYS A CA 1
ATOM 648 C C . LYS A 1 84 ? -10.038 7.099 4.967 1.00 95.69 84 LYS A C 1
ATOM 650 O O . LYS A 1 84 ? -10.406 7.122 6.134 1.00 95.69 84 LYS A O 1
ATOM 655 N N . GLU A 1 85 ? -10.085 5.996 4.221 1.00 95.00 85 GLU A N 1
ATOM 656 C CA . GLU A 1 85 ? -10.747 4.751 4.648 1.00 95.00 85 GLU A CA 1
ATOM 657 C C . GLU A 1 85 ? -10.230 4.237 5.996 1.00 95.00 85 GLU A C 1
ATOM 659 O O . GLU A 1 85 ? -11.016 3.872 6.872 1.00 95.00 85 GLU A O 1
ATOM 664 N N . TRP A 1 86 ? -8.911 4.264 6.192 1.00 96.62 86 TRP A N 1
ATOM 665 C CA . TRP A 1 86 ? -8.295 3.866 7.454 1.00 96.62 86 TRP A CA 1
ATOM 666 C C . TRP A 1 86 ? -8.653 4.805 8.611 1.00 96.62 86 TRP A C 1
ATOM 668 O O . TRP A 1 86 ? -8.937 4.336 9.711 1.00 96.62 86 TRP A O 1
ATOM 678 N N . GLN A 1 87 ? -8.651 6.121 8.377 1.00 96.62 87 GLN A N 1
ATOM 679 C CA . GLN A 1 87 ? -8.993 7.107 9.409 1.00 96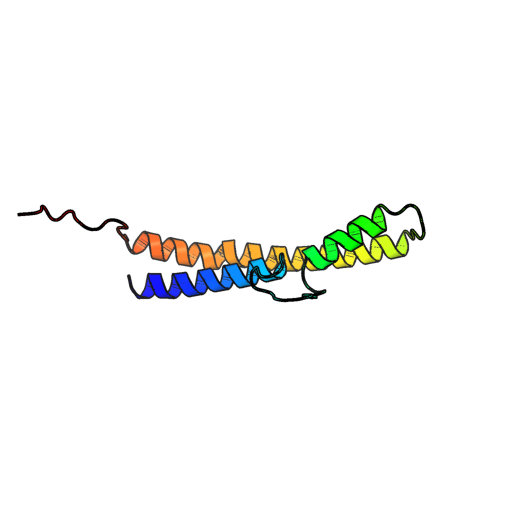.62 87 GLN A CA 1
ATOM 680 C C . GLN A 1 87 ? -10.462 6.990 9.820 1.00 96.62 87 GLN A C 1
ATOM 682 O O . GLN A 1 87 ? -10.765 7.001 11.012 1.00 96.62 87 GLN A O 1
ATOM 687 N N . ASP A 1 88 ? -11.354 6.839 8.838 1.00 95.62 88 ASP A N 1
ATOM 688 C CA . ASP A 1 88 ? -12.791 6.656 9.049 1.00 95.62 88 ASP A CA 1
ATOM 689 C C . ASP A 1 88 ? -13.042 5.391 9.891 1.00 95.62 88 ASP A C 1
ATOM 691 O O . ASP A 1 88 ? -13.762 5.429 10.891 1.00 95.62 88 ASP A O 1
ATOM 695 N N . TYR A 1 89 ? -12.382 4.279 9.544 1.00 95.06 89 TYR A N 1
ATOM 696 C CA . TYR A 1 89 ? -12.474 3.035 10.307 1.00 95.06 89 TYR A CA 1
ATOM 697 C C . TYR A 1 89 ? -11.915 3.166 11.724 1.00 95.06 89 TYR A C 1
ATOM 699 O O . TYR A 1 89 ? -12.568 2.754 12.682 1.00 95.06 89 TYR A O 1
ATOM 707 N N . ARG A 1 90 ? -10.725 3.758 11.865 1.00 93.88 90 ARG A N 1
ATOM 708 C CA . ARG A 1 90 ? -10.077 3.972 13.160 1.00 93.88 90 ARG A CA 1
ATOM 709 C C . ARG A 1 90 ? -10.985 4.758 14.102 1.00 93.88 90 ARG A C 1
ATOM 711 O O . ARG A 1 90 ? -11.190 4.318 15.228 1.00 93.88 90 ARG A O 1
ATOM 718 N N . ARG A 1 91 ? -11.560 5.868 13.631 1.00 94.50 91 ARG A N 1
ATOM 719 C CA . ARG A 1 91 ? -12.474 6.695 14.428 1.00 94.50 91 ARG A CA 1
ATOM 720 C C . ARG A 1 91 ? -13.675 5.889 14.911 1.00 94.50 91 ARG A C 1
ATOM 722 O O . ARG A 1 91 ? -13.985 5.903 16.093 1.00 94.50 91 ARG A O 1
ATOM 729 N N . MET A 1 92 ? -14.304 5.134 14.015 1.00 93.06 92 MET A N 1
ATOM 730 C CA . MET A 1 92 ? -15.457 4.303 14.358 1.00 93.06 92 MET A CA 1
ATOM 731 C C . MET A 1 92 ? -15.104 3.199 15.379 1.00 93.06 92 MET A C 1
ATOM 733 O O . MET A 1 92 ? -15.940 2.841 16.206 1.00 93.06 92 MET A O 1
ATOM 737 N N . VAL A 1 93 ? -13.883 2.649 15.346 1.00 91.75 93 VAL A N 1
ATOM 738 C CA . VAL A 1 93 ? -13.402 1.703 16.372 1.00 91.75 93 VAL A CA 1
ATOM 739 C C . VAL A 1 93 ? -13.203 2.403 17.717 1.00 91.75 93 VAL A C 1
ATOM 741 O O . VAL A 1 93 ? -13.643 1.874 18.736 1.00 91.75 93 VAL A O 1
ATOM 744 N N . GLU A 1 94 ? -12.555 3.569 17.719 1.00 91.12 94 GLU A N 1
ATOM 745 C CA . GLU A 1 94 ? -12.283 4.358 18.927 1.00 91.12 94 GLU A CA 1
ATOM 746 C C . GLU A 1 94 ? -13.589 4.818 19.604 1.00 91.12 94 GLU A C 1
ATOM 748 O O . GLU A 1 94 ? -13.742 4.651 20.810 1.00 91.12 94 GLU A O 1
ATOM 753 N N . GLU A 1 95 ? -14.570 5.297 18.834 1.00 92.75 95 GLU A N 1
ATOM 754 C CA . GLU A 1 95 ? -15.897 5.712 19.325 1.00 92.75 95 GLU A CA 1
ATOM 755 C C . GLU A 1 95 ? -16.742 4.551 19.863 1.00 92.75 95 GLU A C 1
ATOM 757 O O . GLU A 1 95 ? -17.644 4.753 20.673 1.00 92.75 95 GLU A O 1
ATOM 762 N N . ALA A 1 96 ? -16.482 3.326 19.406 1.00 88.75 96 ALA A N 1
ATOM 763 C CA . ALA A 1 96 ? -17.234 2.154 19.833 1.00 88.75 96 ALA A CA 1
ATOM 764 C C . ALA A 1 96 ? -16.770 1.581 21.185 1.00 88.75 96 ALA A C 1
ATOM 766 O O . ALA A 1 96 ? -17.352 0.581 21.610 1.00 88.75 96 ALA A O 1
ATOM 767 N N . GLU A 1 97 ? -15.732 2.163 21.807 1.00 84.75 97 GLU A N 1
ATOM 768 C CA . GLU A 1 97 ? -15.174 1.783 23.119 1.00 84.75 97 GLU A CA 1
ATOM 769 C C . GLU A 1 97 ? -15.068 0.258 23.310 1.00 84.75 97 GLU A C 1
ATOM 771 O O . GLU A 1 97 ? -15.449 -0.314 24.333 1.00 84.75 97 GLU A O 1
ATOM 776 N N . ILE A 1 98 ? -14.590 -0.443 22.277 1.00 79.88 98 ILE A N 1
ATOM 777 C CA . ILE A 1 98 ? -14.588 -1.908 22.265 1.00 79.88 98 ILE A CA 1
ATOM 778 C C . ILE A 1 98 ? -13.568 -2.431 23.282 1.00 79.88 98 ILE A C 1
ATOM 780 O O . ILE A 1 98 ? -12.361 -2.283 23.095 1.00 79.88 98 ILE A O 1
ATOM 784 N N . SER A 1 99 ? -14.049 -3.120 24.320 1.00 80.88 99 SER A N 1
ATOM 785 C CA . SER A 1 99 ? -13.192 -3.923 25.197 1.00 80.88 99 SER A CA 1
ATOM 786 C C . SER A 1 99 ? -12.766 -5.215 24.495 1.00 80.88 99 SER A C 1
ATOM 788 O O . SER A 1 99 ? -13.594 -5.962 23.969 1.00 80.88 99 SER A O 1
ATOM 790 N N . PHE A 1 100 ? -11.464 -5.501 24.512 1.00 78.75 100 PHE A N 1
ATOM 791 C CA . PHE A 1 100 ? -10.896 -6.754 24.000 1.00 78.75 100 PHE A CA 1
ATOM 792 C C . PHE A 1 100 ? -10.886 -7.881 25.038 1.00 78.75 100 PHE A C 1
ATOM 794 O O . PHE A 1 100 ? -10.636 -9.036 24.689 1.00 78.75 100 PHE A O 1
ATOM 801 N N . PHE A 1 101 ? -11.157 -7.559 26.303 1.00 83.69 101 PHE A N 1
ATOM 802 C CA . PHE A 1 101 ? -11.155 -8.514 27.400 1.00 83.69 101 PHE A CA 1
ATOM 803 C C . PHE A 1 101 ? -12.585 -8.840 27.807 1.00 83.69 101 PHE A C 1
ATOM 805 O O . PHE A 1 101 ? -13.447 -7.963 27.867 1.00 83.69 101 PHE A O 1
ATOM 812 N N . LYS A 1 102 ? -12.822 -10.121 28.085 1.00 79.56 102 LYS A N 1
ATOM 813 C CA . LYS A 1 102 ? -14.025 -10.537 28.799 1.00 79.56 102 LYS A CA 1
ATOM 814 C C . LYS A 1 102 ? -13.868 -10.169 30.267 1.00 79.56 102 LYS A C 1
ATOM 816 O O . LYS A 1 102 ? -12.753 -10.231 30.791 1.00 79.56 102 LYS A O 1
ATOM 821 N N . ASP A 1 103 ? -14.980 -9.855 30.912 1.00 84.38 103 ASP A N 1
ATOM 822 C CA . ASP A 1 103 ? -15.005 -9.741 32.362 1.00 84.38 103 ASP A CA 1
ATOM 823 C C . ASP A 1 103 ? -14.620 -11.086 32.991 1.00 84.38 103 ASP A C 1
ATOM 825 O O . ASP A 1 103 ? -14.929 -12.160 32.463 1.00 84.38 103 ASP A O 1
ATOM 829 N N . TYR A 1 104 ? -13.874 -11.022 34.090 1.00 88.12 104 TYR A N 1
ATOM 830 C CA . TYR A 1 104 ? -13.459 -12.208 34.825 1.00 88.12 104 TYR A CA 1
ATOM 831 C C . TYR A 1 104 ? -14.648 -12.775 35.607 1.00 88.12 104 TYR A C 1
ATOM 833 O O . TYR A 1 104 ? -15.183 -12.101 36.486 1.00 88.12 104 TYR A O 1
ATOM 841 N N . GLU A 1 105 ? -15.018 -14.022 35.322 1.00 87.62 105 GLU A N 1
ATOM 842 C CA . GLU A 1 105 ? -15.966 -14.795 36.127 1.00 87.62 105 GLU A CA 1
ATOM 843 C C . GLU A 1 105 ? -15.177 -15.741 37.050 1.00 87.62 105 GLU A C 1
ATOM 845 O O . GLU A 1 105 ? -14.468 -16.624 36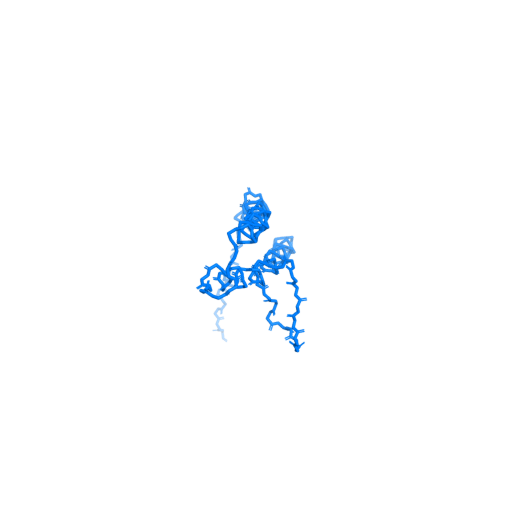.553 1.00 87.62 105 GLU A O 1
ATOM 850 N N . PRO A 1 106 ? -15.237 -15.556 38.385 1.00 86.81 106 PRO A N 1
ATOM 851 C CA . PRO A 1 106 ? -14.631 -16.482 39.333 1.00 86.81 106 PRO A CA 1
ATOM 852 C C . PRO A 1 106 ? -15.222 -17.885 39.183 1.00 86.81 106 PRO A C 1
ATOM 854 O O . PRO A 1 106 ? -16.421 -18.042 38.975 1.00 86.81 106 PRO A O 1
ATOM 857 N N . ILE A 1 107 ? -14.378 -18.904 39.328 1.00 80.75 107 ILE A N 1
ATOM 858 C CA . ILE A 1 107 ? -14.830 -20.295 39.382 1.00 80.75 107 ILE A CA 1
ATOM 859 C C . ILE A 1 107 ? -15.351 -20.564 40.801 1.00 80.75 107 ILE A C 1
ATOM 861 O O . ILE A 1 107 ? -14.592 -20.391 41.759 1.00 80.75 107 ILE A O 1
ATOM 865 N N . GLU A 1 108 ? -16.618 -20.966 40.915 1.00 70.12 108 GLU A N 1
ATOM 866 C CA . GLU A 1 108 ? -17.246 -21.483 42.146 1.00 70.12 108 GLU A CA 1
ATOM 867 C C . GLU A 1 108 ? -17.089 -23.005 42.281 1.00 70.12 108 GLU A C 1
ATOM 869 O O . GLU A 1 108 ? -17.153 -23.711 41.245 1.00 70.12 108 GLU A O 1
#

Mean predicted aligned error: 6.48 Å

Secondary structure (DSSP, 8-state):
-HHHHHHHHHHHHHHHHHHHHHS--TT--S----TTSHHHHHHHHHHHHH-SSS--HHHHHHHHHHHHHHHHHHHHHHHHIIIIIHHHHHHHHHHTT---SPPP----